Protein AF-H6L7J7-F1 (afdb_monomer_lite)

Sequence (137 aa):
MVYDFSVITTTDECDELEAQLQTELDAVNYRLQGRILRREKNSDKAVNLKVDEQSLLNEQQMLDNFLPTLQAGTPQHEEMSDRKTTVDYRLFKVRDQMERFGPVAQLMLDSNIDQLSRSQTSLQDMIAQVQAHRLTL

pLDDT: mean 92.49, std 7.95, range [48.12, 97.94]

Radius of gyration: 28.02 Å; chains: 1; bounding box: 61×18×77 Å

Secondary structure (DSSP, 8-state):
----GGG--SHHHHHHHHHHHHHHHHHHHHHHHHHHHHHHHHHHHHHHHHHHHHHHHHHHHHHHHHGGGSPTTSHHHHHHHHHHHHHHHHHHHHHHHHHHHSHHHHHHHHHHHHHHHHHHHHHHHHHHHHHHHHTT-

Foldseek 3Di:
DDDPCVVPDDLVSLVVVLVVLVVVLVVLVVVLVVLVVVLVVLVVVQVVLVVLLVVLVVLLVVLVVVLVVDDPPDPVNVVSVVVNVVSVVVNVVSVVVCVCRNDVVSVVSVVVSVVSVVVSVVSVVVSVVSVVVSVVD

Organism: Saprospira grandis (strain Lewin) (NCBI:txid984262)

Structure (mmCIF, N/CA/C/O backbone):
data_AF-H6L7J7-F1
#
_entry.id   AF-H6L7J7-F1
#
loop_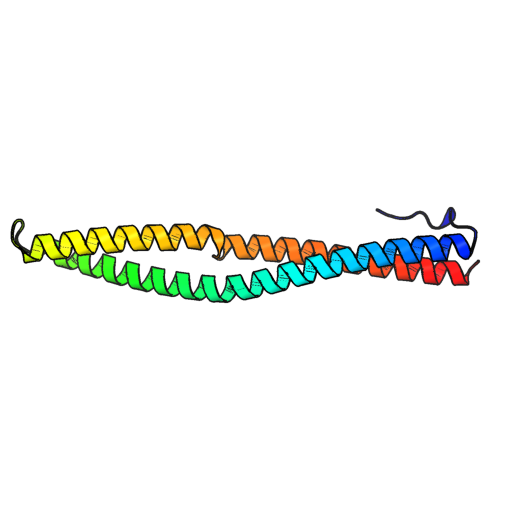
_atom_site.group_PDB
_atom_site.id
_atom_site.type_symbol
_atom_site.label_atom_id
_atom_site.label_alt_id
_atom_site.label_comp_id
_atom_site.label_asym_id
_atom_site.label_entity_id
_atom_site.label_seq_id
_atom_site.pdbx_PDB_ins_code
_atom_site.Cartn_x
_atom_site.Cartn_y
_atom_site.Cartn_z
_atom_site.occupancy
_atom_site.B_iso_or_equiv
_atom_site.auth_seq_id
_atom_site.auth_comp_id
_atom_site.auth_asym_id
_atom_site.auth_atom_id
_atom_site.pdbx_PDB_model_num
ATOM 1 N N . MET A 1 1 ? 13.420 -9.475 -18.976 1.00 48.12 1 MET A N 1
ATOM 2 C CA . MET A 1 1 ? 13.576 -9.609 -20.437 1.00 48.12 1 MET A CA 1
ATOM 3 C C . MET A 1 1 ? 14.963 -9.079 -20.741 1.00 48.12 1 MET A C 1
ATOM 5 O O . MET A 1 1 ? 15.245 -7.984 -20.294 1.00 48.12 1 MET A O 1
ATOM 9 N N . VAL A 1 2 ? 15.866 -9.875 -21.308 1.00 54.25 2 VAL A N 1
ATOM 10 C CA . VAL A 1 2 ? 17.210 -9.404 -21.687 1.00 54.25 2 VAL A CA 1
ATOM 11 C C . VAL A 1 2 ? 17.155 -9.227 -23.196 1.00 54.25 2 VAL A C 1
ATOM 13 O O . VAL A 1 2 ? 16.857 -10.197 -23.889 1.00 54.25 2 VAL A O 1
ATOM 16 N N . TYR A 1 3 ? 17.327 -7.999 -23.681 1.00 60.94 3 TYR A N 1
ATOM 17 C CA . TYR A 1 3 ? 17.400 -7.741 -25.115 1.00 60.94 3 TYR A CA 1
ATOM 18 C C . TYR A 1 3 ? 18.768 -8.193 -25.623 1.00 60.94 3 TYR A C 1
ATOM 20 O O . TYR A 1 3 ? 19.795 -7.879 -25.021 1.00 60.94 3 TYR A O 1
ATOM 28 N N . ASP A 1 4 ? 18.775 -8.969 -26.703 1.00 69.06 4 ASP A N 1
ATOM 29 C CA . ASP A 1 4 ? 20.005 -9.304 -27.409 1.00 69.06 4 ASP A CA 1
ATOM 30 C C . ASP A 1 4 ? 20.323 -8.171 -28.388 1.00 69.06 4 ASP A C 1
ATOM 32 O O . ASP A 1 4 ? 19.773 -8.095 -29.488 1.00 69.06 4 ASP A O 1
ATOM 36 N N . PHE A 1 5 ? 21.189 -7.256 -27.956 1.00 66.75 5 PHE A N 1
ATOM 37 C CA . PHE A 1 5 ? 21.589 -6.088 -28.742 1.00 66.75 5 PHE A CA 1
ATOM 38 C C . PHE A 1 5 ? 22.403 -6.456 -29.992 1.00 66.75 5 PHE A C 1
ATOM 40 O O . PHE A 1 5 ? 22.571 -5.613 -30.867 1.00 66.75 5 PHE A O 1
ATOM 47 N N . SER A 1 6 ? 22.860 -7.710 -30.132 1.00 65.38 6 SER A N 1
ATOM 48 C CA . SER A 1 6 ? 23.578 -8.170 -31.331 1.00 65.38 6 SER A CA 1
ATOM 49 C C . SER A 1 6 ? 22.702 -8.240 -32.589 1.00 65.38 6 SER A C 1
ATOM 51 O O . SER A 1 6 ? 23.228 -8.325 -33.698 1.00 65.38 6 SER A O 1
ATOM 53 N N . VAL A 1 7 ? 21.376 -8.176 -32.426 1.00 73.62 7 VAL A N 1
ATOM 54 C CA . VAL A 1 7 ? 20.392 -8.178 -33.521 1.00 73.62 7 VAL A CA 1
ATOM 55 C C . VAL A 1 7 ? 20.076 -6.756 -34.008 1.00 73.62 7 VAL A C 1
ATOM 57 O O . VAL A 1 7 ? 19.497 -6.594 -35.077 1.00 73.62 7 VAL A O 1
ATOM 60 N N . ILE A 1 8 ? 20.482 -5.724 -33.259 1.00 78.81 8 ILE A N 1
ATOM 61 C CA . ILE A 1 8 ? 20.273 -4.317 -33.615 1.00 78.81 8 ILE A CA 1
ATOM 62 C C . ILE A 1 8 ? 21.471 -3.840 -34.430 1.00 78.81 8 ILE A C 1
ATOM 64 O O . ILE A 1 8 ? 22.594 -3.773 -33.923 1.00 78.81 8 ILE A O 1
ATOM 68 N N . THR A 1 9 ? 21.230 -3.528 -35.700 1.00 79.06 9 THR A N 1
ATOM 69 C CA . THR A 1 9 ? 22.290 -3.280 -36.689 1.00 79.06 9 THR A CA 1
ATOM 70 C C . THR A 1 9 ? 22.305 -1.854 -37.220 1.00 79.06 9 THR A C 1
ATOM 72 O O . THR A 1 9 ? 23.274 -1.459 -37.867 1.00 79.06 9 THR A O 1
ATOM 75 N N . THR A 1 10 ? 21.262 -1.071 -36.944 1.00 87.06 10 THR A N 1
ATOM 76 C CA . THR A 1 10 ? 21.125 0.308 -37.421 1.00 87.06 10 THR A CA 1
ATOM 77 C C . THR A 1 10 ? 20.824 1.286 -36.289 1.00 87.06 10 THR A C 1
ATOM 79 O O . THR A 1 10 ? 20.307 0.918 -35.234 1.00 87.06 10 THR A O 1
ATOM 82 N N . THR A 1 11 ? 21.134 2.563 -36.518 1.00 89.56 11 THR A N 1
ATOM 83 C CA . THR A 1 11 ? 20.803 3.649 -35.585 1.00 89.56 11 THR A CA 1
ATOM 84 C C . THR A 1 11 ? 19.296 3.840 -35.429 1.00 89.56 11 THR A C 1
ATOM 86 O O . THR A 1 11 ? 18.840 4.115 -34.325 1.00 89.56 11 THR A O 1
ATOM 89 N N . ASP A 1 12 ? 18.526 3.637 -36.500 1.00 90.44 12 ASP A N 1
ATOM 90 C CA . ASP A 1 12 ? 17.069 3.805 -36.487 1.00 90.44 12 ASP A CA 1
ATOM 91 C C . ASP A 1 12 ? 16.394 2.734 -35.608 1.00 90.44 12 ASP A C 1
ATOM 93 O O . ASP A 1 12 ? 15.505 3.048 -34.819 1.00 90.44 12 ASP A O 1
ATOM 97 N N . GLU A 1 13 ? 16.870 1.483 -35.657 1.00 89.25 13 GLU A N 1
ATOM 98 C CA . GLU A 1 13 ? 16.403 0.408 -34.765 1.00 89.25 13 GLU A CA 1
ATOM 99 C C . GLU A 1 13 ? 16.712 0.709 -33.285 1.00 89.25 13 GLU A C 1
ATOM 101 O O . GLU A 1 13 ? 15.907 0.388 -32.405 1.00 89.25 13 GLU A O 1
ATOM 106 N N . CYS A 1 14 ? 17.854 1.350 -32.993 1.00 89.56 14 CYS A N 1
ATOM 107 C CA . CYS A 1 14 ? 18.167 1.826 -31.642 1.00 89.56 14 CYS A CA 1
ATOM 108 C C . CYS A 1 14 ? 17.177 2.903 -31.179 1.00 89.56 14 CYS A C 1
ATOM 110 O O . CYS A 1 14 ? 16.711 2.834 -30.043 1.00 89.56 14 CYS A O 1
ATOM 112 N N . ASP A 1 15 ? 16.843 3.873 -32.033 1.00 91.69 15 ASP A N 1
ATOM 113 C CA . ASP A 1 15 ? 15.932 4.969 -31.684 1.00 91.69 15 ASP A CA 1
ATOM 114 C C . ASP A 1 15 ? 14.493 4.466 -31.459 1.00 91.69 15 ASP A C 1
ATOM 116 O O . ASP A 1 15 ? 13.821 4.893 -30.514 1.00 91.69 15 ASP A O 1
ATOM 120 N N . GLU A 1 16 ? 14.028 3.507 -32.267 1.00 92.56 16 GLU A N 1
ATOM 121 C CA . GLU A 1 16 ? 12.729 2.853 -32.067 1.00 92.56 16 GLU A CA 1
ATOM 122 C C . GLU A 1 16 ? 12.669 2.090 -30.737 1.00 92.56 16 GLU A C 1
ATOM 124 O O . GLU A 1 16 ? 11.695 2.223 -29.986 1.00 92.56 16 GLU A O 1
ATOM 129 N N . LEU A 1 17 ? 13.711 1.315 -30.415 1.00 91.75 17 LEU A N 1
ATOM 130 C CA . LEU A 1 17 ? 13.776 0.577 -29.155 1.00 91.75 17 LEU A CA 1
ATOM 131 C C . LEU A 1 17 ? 13.894 1.521 -27.950 1.00 91.75 17 LEU A C 1
ATOM 133 O O . LEU A 1 17 ? 13.222 1.306 -26.941 1.00 91.75 17 LEU A O 1
ATOM 137 N N . GLU A 1 18 ? 14.699 2.581 -28.048 1.00 93.56 18 GLU A N 1
ATOM 138 C CA . GLU A 1 18 ? 14.823 3.611 -27.010 1.00 93.56 18 GLU A CA 1
ATOM 139 C C . GLU A 1 18 ? 13.459 4.261 -26.721 1.00 93.56 18 GLU A C 1
ATOM 141 O O . GLU A 1 18 ? 13.056 4.359 -25.559 1.00 93.56 18 GLU A O 1
ATOM 146 N N . ALA A 1 19 ? 12.691 4.616 -27.758 1.00 94.75 19 ALA A N 1
ATOM 147 C CA . ALA A 1 19 ? 11.353 5.190 -27.605 1.00 94.75 19 ALA A CA 1
ATOM 148 C C . ALA A 1 19 ? 10.352 4.220 -26.943 1.00 94.75 19 ALA A C 1
ATOM 150 O O . ALA A 1 19 ? 9.539 4.632 -26.102 1.00 94.75 19 ALA A O 1
ATOM 151 N N . GLN A 1 20 ? 10.413 2.928 -27.284 1.00 94.69 20 GLN A N 1
ATOM 152 C CA . GLN A 1 20 ? 9.588 1.895 -26.648 1.00 94.69 20 GLN A CA 1
ATOM 153 C C . GLN A 1 20 ? 9.938 1.737 -25.163 1.00 94.69 20 GLN A C 1
ATOM 155 O O . GLN A 1 20 ? 9.049 1.805 -24.311 1.00 94.69 20 GLN A O 1
ATOM 160 N N . LEU A 1 21 ? 11.227 1.605 -24.840 1.00 95.12 21 LEU A N 1
ATOM 161 C CA . LEU A 1 21 ? 11.703 1.486 -23.461 1.00 95.12 21 LEU A CA 1
ATOM 162 C C . LEU A 1 21 ? 11.358 2.726 -22.628 1.00 95.12 21 LEU A C 1
ATOM 164 O O . LEU A 1 21 ? 10.961 2.593 -21.470 1.00 95.12 21 LEU A O 1
ATOM 168 N N . GLN A 1 22 ? 11.445 3.924 -23.212 1.00 97.31 22 GLN A N 1
ATOM 169 C CA . GLN A 1 22 ? 11.051 5.163 -22.544 1.00 97.31 22 GLN A CA 1
ATOM 170 C C . GLN A 1 22 ? 9.544 5.190 -22.241 1.00 97.31 22 GLN A C 1
ATOM 172 O O . GLN A 1 22 ? 9.141 5.570 -21.142 1.00 97.31 22 GLN A O 1
ATOM 177 N N . THR A 1 23 ? 8.709 4.715 -23.169 1.00 97.62 23 THR A N 1
ATOM 178 C CA . THR A 1 23 ? 7.256 4.596 -22.955 1.00 97.62 23 THR A CA 1
ATOM 179 C C . THR A 1 23 ? 6.934 3.624 -21.815 1.00 97.62 23 THR A C 1
ATOM 181 O O . THR A 1 23 ? 6.082 3.902 -20.964 1.00 97.62 23 THR A O 1
ATOM 184 N N . GLU A 1 24 ? 7.626 2.483 -21.757 1.00 96.38 24 GLU A N 1
ATOM 185 C CA . GLU A 1 24 ? 7.488 1.532 -20.651 1.00 96.38 24 GLU A CA 1
ATOM 186 C C . GLU A 1 24 ? 7.958 2.127 -19.319 1.00 96.38 24 GLU A C 1
ATOM 188 O O . GLU A 1 24 ? 7.282 1.965 -18.296 1.00 96.38 24 GLU A O 1
ATOM 193 N N . LEU A 1 25 ? 9.078 2.856 -19.329 1.00 97.31 25 LEU A N 1
ATOM 194 C CA . LEU A 1 25 ? 9.620 3.536 -18.156 1.00 97.31 25 LEU A CA 1
ATOM 195 C C . LEU A 1 25 ? 8.622 4.558 -17.605 1.00 97.31 25 LEU A C 1
ATOM 197 O O . LEU A 1 25 ? 8.365 4.574 -16.400 1.00 97.31 25 LEU A O 1
ATOM 201 N N . ASP A 1 26 ? 7.992 5.352 -18.467 1.00 97.62 26 ASP A N 1
ATOM 202 C CA . ASP A 1 26 ? 6.971 6.322 -18.068 1.00 97.62 26 ASP A CA 1
ATOM 203 C C . ASP A 1 26 ? 5.739 5.638 -17.458 1.00 97.62 26 ASP A C 1
ATOM 205 O O . ASP A 1 26 ? 5.217 6.076 -16.425 1.00 97.62 26 ASP A O 1
ATOM 209 N N . ALA A 1 27 ? 5.307 4.507 -18.024 1.00 97.50 27 ALA A N 1
ATOM 210 C CA . ALA A 1 27 ? 4.215 3.714 -17.467 1.00 97.50 27 ALA A CA 1
ATOM 211 C C . ALA A 1 27 ? 4.562 3.130 -16.083 1.00 97.50 27 ALA A C 1
ATOM 213 O O . ALA A 1 27 ? 3.714 3.125 -15.179 1.00 97.50 27 ALA A O 1
ATOM 214 N N . VAL A 1 28 ? 5.796 2.653 -15.888 1.00 97.75 28 VAL A N 1
ATOM 215 C CA . VAL A 1 28 ? 6.292 2.184 -14.583 1.00 97.75 28 VAL A CA 1
ATOM 216 C C . VAL A 1 28 ? 6.367 3.340 -13.587 1.00 97.75 28 VAL A C 1
ATOM 218 O O . VAL A 1 28 ? 5.864 3.194 -12.471 1.00 97.75 28 VAL A O 1
ATOM 221 N N . ASN A 1 29 ? 6.893 4.499 -13.989 1.00 97.50 29 ASN A N 1
ATOM 222 C CA . ASN A 1 29 ? 6.981 5.703 -13.160 1.00 97.50 29 ASN A CA 1
ATOM 223 C C . ASN A 1 29 ? 5.600 6.155 -12.672 1.00 97.50 29 ASN A C 1
ATOM 225 O O . ASN A 1 29 ? 5.410 6.398 -11.478 1.00 97.50 29 ASN A O 1
ATOM 229 N N . TYR A 1 30 ? 4.611 6.198 -13.569 1.00 97.50 30 TYR A N 1
ATOM 230 C CA . TYR A 1 30 ? 3.234 6.547 -13.219 1.00 97.50 30 TYR A CA 1
ATOM 231 C C . TYR A 1 30 ? 2.645 5.580 -12.182 1.00 97.50 30 TYR A C 1
ATOM 233 O O . TYR A 1 30 ? 2.062 5.993 -11.173 1.00 97.50 30 TYR A O 1
ATOM 241 N N . ARG A 1 31 ? 2.832 4.269 -12.387 1.00 97.50 31 ARG A N 1
ATOM 242 C CA . ARG A 1 31 ? 2.375 3.243 -11.435 1.00 97.50 31 ARG A CA 1
ATOM 243 C C . ARG A 1 31 ? 3.079 3.381 -10.087 1.00 97.50 31 ARG A C 1
ATOM 245 O O . ARG A 1 31 ? 2.409 3.295 -9.058 1.00 97.50 31 ARG A O 1
ATOM 252 N N . LEU A 1 32 ? 4.392 3.603 -10.087 1.00 97.56 32 LEU A N 1
ATOM 253 C CA . LEU A 1 32 ? 5.209 3.757 -8.885 1.00 97.56 32 LEU A CA 1
ATOM 254 C C . LEU A 1 32 ? 4.739 4.953 -8.048 1.00 97.56 32 LEU A C 1
ATOM 256 O O . LEU A 1 32 ? 4.431 4.782 -6.868 1.00 97.56 32 LEU A O 1
ATOM 260 N N . GLN A 1 33 ? 4.569 6.125 -8.667 1.00 96.75 33 GLN A N 1
ATOM 261 C CA . GLN A 1 33 ? 4.037 7.318 -7.997 1.00 96.75 33 GLN A CA 1
ATOM 262 C C . GLN A 1 33 ? 2.653 7.061 -7.388 1.00 96.75 33 GLN A C 1
ATOM 264 O O . GLN A 1 33 ? 2.404 7.399 -6.230 1.00 96.75 33 GLN A O 1
ATOM 269 N N . GLY A 1 34 ? 1.762 6.389 -8.126 1.00 95.75 34 GLY A N 1
ATOM 270 C CA . GLY A 1 34 ? 0.444 6.012 -7.615 1.00 95.75 34 GLY A CA 1
ATOM 271 C C . GLY A 1 34 ? 0.504 5.092 -6.388 1.00 95.75 34 GLY A C 1
ATOM 272 O O . GLY A 1 34 ? -0.308 5.230 -5.468 1.00 95.75 34 GLY A O 1
ATOM 273 N N . ARG A 1 35 ? 1.469 4.162 -6.336 1.00 95.50 35 ARG A N 1
ATOM 274 C CA . ARG A 1 35 ? 1.675 3.283 -5.171 1.00 95.50 35 ARG A CA 1
ATOM 275 C C . ARG A 1 35 ? 2.251 4.034 -3.977 1.00 95.50 35 ARG A C 1
ATOM 277 O O . ARG A 1 35 ? 1.744 3.830 -2.877 1.00 95.50 35 ARG A O 1
ATOM 284 N N . ILE A 1 36 ? 3.223 4.920 -4.192 1.00 95.25 36 ILE A N 1
ATOM 285 C CA . ILE A 1 36 ? 3.818 5.759 -3.140 1.00 95.25 36 ILE A CA 1
ATOM 286 C C . ILE A 1 36 ? 2.745 6.640 -2.491 1.00 95.25 36 ILE A C 1
ATOM 288 O O . ILE A 1 36 ? 2.542 6.564 -1.282 1.00 95.25 36 ILE A O 1
ATOM 292 N N . LEU A 1 37 ? 1.955 7.363 -3.290 1.00 93.81 37 LEU A N 1
ATOM 293 C CA . LEU A 1 37 ? 0.865 8.201 -2.773 1.00 93.81 37 LEU A CA 1
ATOM 294 C C . LEU A 1 37 ? -0.175 7.391 -1.988 1.00 93.81 37 LEU A C 1
ATOM 296 O O . LEU A 1 37 ? -0.723 7.850 -0.985 1.00 93.81 37 LEU A O 1
ATOM 300 N N . ARG A 1 38 ? -0.480 6.168 -2.441 1.00 92.12 38 ARG A N 1
ATOM 301 C CA . ARG A 1 38 ? -1.403 5.279 -1.727 1.00 92.12 38 ARG A CA 1
ATOM 302 C C . ARG A 1 38 ? -0.812 4.788 -0.406 1.00 92.12 38 ARG A C 1
ATOM 304 O O . ARG A 1 38 ? -1.550 4.697 0.571 1.00 92.12 38 ARG A O 1
ATOM 311 N N . ARG A 1 39 ? 0.485 4.477 -0.375 1.00 93.75 39 ARG A N 1
ATOM 312 C CA . ARG A 1 39 ? 1.211 4.082 0.836 1.00 93.75 39 ARG A CA 1
ATOM 313 C C . ARG A 1 39 ? 1.174 5.197 1.878 1.00 93.75 39 ARG A C 1
ATOM 315 O O . ARG A 1 39 ? 0.785 4.934 3.009 1.00 93.75 39 ARG A O 1
ATOM 322 N N . GLU A 1 40 ? 1.494 6.426 1.483 1.00 90.94 40 GLU A N 1
ATOM 323 C CA . GLU A 1 40 ? 1.468 7.599 2.367 1.00 90.94 40 GLU A CA 1
ATOM 324 C C . GLU A 1 40 ? 0.075 7.814 2.970 1.00 90.94 40 GLU A C 1
ATOM 326 O O . GLU A 1 40 ? -0.077 7.843 4.189 1.00 90.94 40 GLU A O 1
ATOM 331 N N . LYS A 1 41 ? -0.973 7.826 2.136 1.00 89.06 41 LYS A N 1
ATOM 332 C CA . LYS A 1 41 ? -2.361 7.971 2.611 1.00 89.06 41 LYS A CA 1
ATOM 333 C C . LYS A 1 41 ? -2.800 6.843 3.546 1.00 89.06 41 LYS A C 1
ATOM 335 O O . LYS A 1 41 ? -3.564 7.072 4.484 1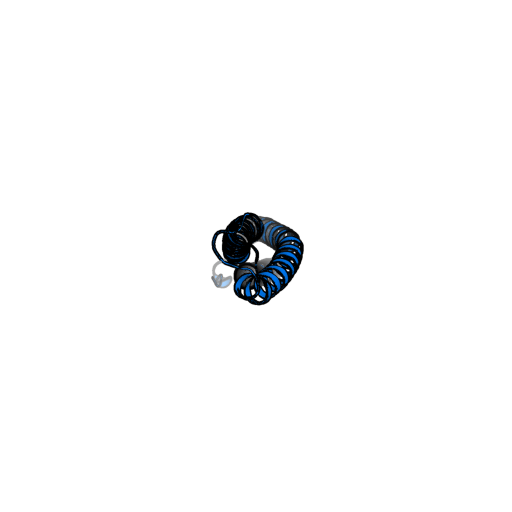.00 89.06 41 LYS A O 1
ATOM 340 N N . ASN A 1 42 ? -2.359 5.615 3.280 1.00 92.12 42 ASN A N 1
ATOM 341 C CA . ASN A 1 42 ? -2.678 4.470 4.126 1.00 92.12 42 ASN A CA 1
ATOM 342 C C . ASN A 1 42 ? -1.912 4.503 5.457 1.00 92.12 42 ASN A C 1
ATOM 344 O O . ASN A 1 42 ? -2.441 4.002 6.447 1.00 92.12 42 ASN A O 1
ATOM 348 N N . SER A 1 43 ? -0.715 5.099 5.490 1.00 90.62 43 SER A N 1
ATOM 349 C CA . SER A 1 43 ? 0.109 5.251 6.696 1.00 90.62 43 SER A CA 1
ATOM 350 C C . SER A 1 43 ? -0.626 6.000 7.796 1.00 90.62 43 SER A C 1
ATOM 352 O O . SER A 1 43 ? -0.849 5.448 8.875 1.00 90.62 43 SER A O 1
ATOM 354 N N . ASP A 1 44 ? -1.099 7.207 7.497 1.00 88.69 44 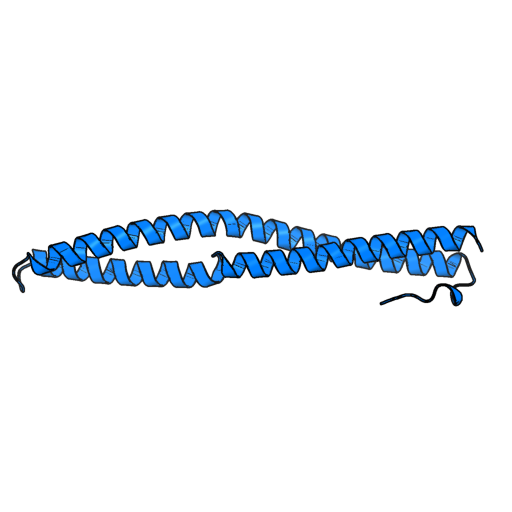ASP A N 1
ATOM 355 C CA . ASP A 1 44 ? -1.786 8.047 8.482 1.00 88.69 44 ASP A CA 1
ATOM 356 C C . ASP A 1 44 ? -3.070 7.384 8.984 1.00 88.69 44 ASP A C 1
ATOM 358 O O . ASP A 1 44 ? -3.371 7.370 10.180 1.00 88.69 44 ASP A O 1
ATOM 362 N N . LYS A 1 45 ? -3.814 6.750 8.070 1.00 92.06 45 LYS A N 1
ATOM 363 C CA . LYS A 1 45 ? -5.033 6.027 8.428 1.00 92.06 45 LYS A CA 1
ATOM 364 C C . LYS A 1 45 ? -4.747 4.825 9.331 1.00 92.06 45 LYS A C 1
ATOM 366 O O . LYS A 1 45 ? -5.510 4.591 10.263 1.00 92.06 45 LYS A O 1
ATOM 371 N N . ALA A 1 46 ? -3.671 4.081 9.086 1.00 92.31 46 ALA A N 1
ATOM 372 C CA . ALA A 1 46 ? -3.282 2.948 9.924 1.00 92.31 46 ALA A CA 1
ATOM 373 C C . ALA A 1 46 ? -2.923 3.377 11.347 1.00 92.31 46 ALA A C 1
ATOM 375 O O . ALA A 1 46 ? -3.312 2.711 12.305 1.00 92.31 46 ALA A O 1
ATOM 376 N N . VAL A 1 47 ? -2.203 4.495 11.488 1.00 92.12 47 VAL A N 1
ATOM 377 C CA . VAL A 1 47 ? -1.853 5.056 12.798 1.00 92.12 47 VAL A CA 1
ATOM 378 C C . VAL A 1 47 ? -3.119 5.424 13.566 1.00 92.12 47 VAL A C 1
ATOM 380 O O . VAL A 1 47 ? -3.283 4.983 14.703 1.00 92.12 47 VAL A O 1
ATOM 383 N N . ASN A 1 48 ? -4.047 6.141 12.929 1.00 93.06 48 ASN A N 1
ATOM 384 C CA . ASN A 1 48 ? -5.312 6.529 13.556 1.00 93.06 48 ASN A CA 1
ATOM 385 C C . ASN A 1 48 ? -6.151 5.310 13.965 1.00 93.06 48 ASN A C 1
ATOM 387 O O . ASN A 1 48 ? -6.612 5.240 15.099 1.00 93.06 48 ASN A O 1
ATOM 391 N N . LEU A 1 49 ? -6.274 4.304 13.091 1.00 95.06 49 LEU A N 1
ATOM 392 C CA . LEU A 1 49 ? -6.999 3.069 13.407 1.00 95.06 49 LEU A CA 1
ATOM 393 C C . LEU A 1 49 ? -6.384 2.311 14.587 1.00 95.06 49 LEU A C 1
ATOM 395 O O . LEU A 1 49 ? -7.115 1.748 15.395 1.00 95.06 49 LEU A O 1
ATOM 399 N N . LYS A 1 50 ? -5.054 2.313 14.718 1.00 93.94 50 LYS A N 1
ATOM 400 C CA . LYS A 1 50 ? -4.368 1.672 15.846 1.00 93.94 50 LYS A CA 1
ATOM 401 C C . LYS A 1 50 ? -4.610 2.412 17.164 1.00 93.94 50 LYS A C 1
ATOM 403 O O . LYS A 1 50 ? -4.758 1.775 18.205 1.00 93.94 50 LYS A O 1
ATOM 408 N N . VAL A 1 51 ? -4.661 3.745 17.125 1.00 96.00 51 VAL A N 1
ATOM 409 C CA . VAL A 1 51 ? -5.029 4.567 18.289 1.00 96.00 51 VAL A CA 1
ATOM 410 C C . VAL A 1 51 ? -6.482 4.305 18.689 1.00 96.00 51 VAL A C 1
ATOM 412 O O . VAL A 1 51 ? -6.751 4.061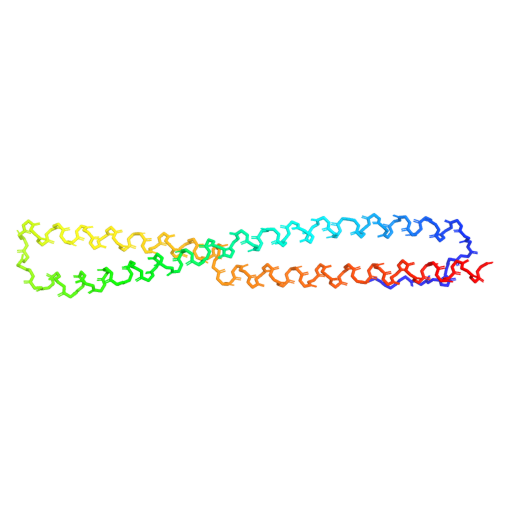 19.866 1.00 96.00 51 VAL A O 1
ATOM 415 N N . ASP A 1 52 ? -7.398 4.276 17.719 1.00 95.94 52 ASP A N 1
ATOM 416 C CA . ASP A 1 52 ? -8.812 3.969 17.948 1.00 95.94 52 ASP A CA 1
ATOM 417 C C . ASP A 1 52 ? -8.997 2.562 18.530 1.00 95.94 52 ASP A C 1
ATOM 419 O O . ASP A 1 52 ? -9.735 2.390 19.501 1.00 95.94 52 ASP A O 1
ATOM 423 N N . GLU A 1 53 ? -8.300 1.559 17.984 1.00 96.12 53 GLU A N 1
ATOM 424 C CA . GLU A 1 53 ? -8.327 0.190 18.504 1.00 96.12 53 GLU A CA 1
ATOM 425 C C . GLU A 1 53 ? -7.880 0.156 19.966 1.00 96.12 53 GLU A C 1
ATOM 427 O O . GLU A 1 53 ? -8.578 -0.409 20.805 1.00 96.12 53 GLU A O 1
ATOM 432 N N . GLN A 1 54 ? -6.760 0.805 20.298 1.00 96.88 54 GLN A N 1
ATOM 433 C CA . GLN A 1 54 ? -6.260 0.829 21.671 1.00 96.88 54 GLN A CA 1
ATOM 434 C C . GLN A 1 54 ? -7.229 1.536 22.629 1.00 96.88 54 GLN A C 1
ATOM 436 O O . GLN A 1 54 ? -7.437 1.066 23.748 1.00 96.88 54 GLN A O 1
ATOM 441 N N . SER A 1 55 ? -7.847 2.640 22.203 1.00 97.44 55 SER A N 1
ATOM 442 C CA . SER A 1 55 ? -8.851 3.340 23.009 1.00 97.44 55 SER A CA 1
ATOM 443 C C . SER A 1 55 ? -10.080 2.465 23.267 1.00 97.44 55 SER A C 1
ATOM 445 O O . SER A 1 55 ? -10.573 2.422 24.393 1.00 97.44 55 SER A O 1
ATOM 447 N N . LEU A 1 56 ? -10.560 1.750 22.246 1.00 97.94 56 LEU A N 1
ATOM 448 C CA . LEU A 1 56 ? -11.704 0.845 22.364 1.00 97.94 56 LEU A CA 1
ATOM 449 C C . LEU A 1 56 ? -11.384 -0.373 23.232 1.00 97.94 56 LEU A C 1
ATOM 451 O O . LEU A 1 56 ? -12.230 -0.777 24.021 1.00 97.94 56 LEU A O 1
ATOM 455 N N . LEU A 1 57 ? -10.171 -0.925 23.144 1.00 97.94 57 LEU A N 1
ATOM 456 C CA . LEU A 1 57 ? -9.718 -2.008 24.022 1.00 97.94 57 LEU A CA 1
ATOM 457 C C . LEU A 1 57 ? -9.679 -1.571 25.490 1.00 97.94 57 LEU A C 1
ATOM 459 O O . LEU A 1 57 ? -10.120 -2.315 26.362 1.00 97.94 57 LEU A O 1
ATOM 463 N N . ASN A 1 58 ? -9.205 -0.355 25.769 1.00 97.88 58 ASN A N 1
ATOM 464 C CA . ASN A 1 58 ? -9.199 0.184 27.129 1.00 97.88 58 ASN A CA 1
ATOM 465 C C . ASN A 1 58 ? -10.629 0.373 27.664 1.00 97.88 58 ASN A C 1
ATOM 467 O O . ASN A 1 58 ? -10.913 0.042 28.815 1.00 97.88 58 ASN A O 1
ATOM 471 N N . GLU A 1 59 ? -11.540 0.885 26.830 1.00 97.19 59 GLU A N 1
ATOM 472 C CA . GLU A 1 59 ? -12.954 1.039 27.187 1.00 97.19 59 GLU A CA 1
ATOM 473 C C . GLU A 1 59 ? -13.631 -0.321 27.410 1.00 97.19 59 GLU A C 1
ATOM 475 O O . GLU A 1 59 ? -14.332 -0.501 28.405 1.00 97.19 59 GLU A O 1
ATOM 480 N N . GLN A 1 60 ? -13.370 -1.297 26.537 1.00 97.31 60 GLN A N 1
ATOM 481 C CA . GLN A 1 60 ? -13.855 -2.670 26.672 1.00 97.31 60 GLN A CA 1
ATOM 482 C C . GLN A 1 60 ? -13.381 -3.286 27.991 1.00 97.31 60 GLN A C 1
ATOM 484 O O . GLN A 1 60 ? -14.198 -3.805 28.744 1.00 97.31 60 GLN A O 1
ATOM 489 N N . GLN A 1 61 ? -12.094 -3.149 28.317 1.00 97.19 61 GLN A N 1
ATOM 490 C CA . GLN A 1 61 ? -11.526 -3.651 29.566 1.00 97.19 61 GLN A CA 1
ATOM 491 C C . GLN A 1 61 ? -12.152 -2.977 30.796 1.00 97.19 61 GLN A C 1
ATOM 493 O O . GLN A 1 61 ? -12.416 -3.637 31.800 1.00 97.19 61 GLN A O 1
ATOM 498 N N . MET A 1 62 ? -12.415 -1.668 30.737 1.00 96.94 62 MET A N 1
ATOM 499 C CA . MET A 1 62 ? -13.115 -0.961 31.813 1.00 96.94 62 MET A CA 1
ATOM 500 C C . MET A 1 62 ? -14.532 -1.514 32.006 1.00 96.94 62 MET A C 1
ATOM 502 O O . MET A 1 62 ? -14.936 -1.773 33.139 1.00 96.94 62 MET A O 1
ATOM 506 N N . LEU A 1 63 ? -15.272 -1.722 30.914 1.00 96.31 63 LEU A N 1
ATOM 507 C CA . LEU A 1 63 ? -16.628 -2.271 30.950 1.00 96.31 63 LEU A CA 1
ATOM 508 C C . LEU A 1 63 ? -16.641 -3.720 31.445 1.00 96.31 63 LEU A C 1
ATOM 510 O O . LEU A 1 63 ? -17.498 -4.060 32.254 1.00 96.31 63 LEU A O 1
ATOM 514 N N . ASP A 1 64 ? -15.667 -4.537 31.044 1.00 95.44 64 ASP A N 1
ATOM 515 C CA . ASP A 1 64 ? -15.511 -5.924 31.503 1.00 95.44 64 ASP A CA 1
ATOM 516 C C . ASP A 1 64 ? -15.249 -6.018 33.006 1.00 95.44 64 ASP A C 1
ATOM 518 O O . ASP A 1 64 ? -15.723 -6.944 33.661 1.00 95.44 64 ASP A O 1
ATOM 522 N N . ASN A 1 65 ? -14.544 -5.037 33.570 1.00 95.38 65 ASN A N 1
ATOM 523 C CA . ASN A 1 65 ? -14.311 -4.959 35.009 1.00 95.38 65 ASN A CA 1
ATOM 524 C C . ASN A 1 65 ? -15.511 -4.382 35.769 1.00 95.38 65 ASN A C 1
ATOM 526 O O . ASN A 1 65 ? -15.755 -4.769 36.909 1.00 95.38 65 ASN A O 1
ATOM 530 N N . PHE A 1 66 ? -16.241 -3.438 35.169 1.00 94.06 66 PHE A N 1
ATOM 531 C CA . PHE A 1 66 ? -17.305 -2.699 35.849 1.00 94.06 66 PHE A CA 1
ATOM 532 C C . PHE A 1 66 ? -18.656 -3.417 35.815 1.00 94.06 66 PHE A C 1
ATOM 534 O O . PHE A 1 66 ? -19.335 -3.468 36.839 1.00 94.06 66 PHE A O 1
ATOM 541 N N . LEU A 1 67 ? -19.039 -4.015 34.683 1.00 94.44 67 LEU A N 1
ATOM 542 C CA . LEU A 1 67 ? -20.320 -4.715 34.526 1.00 94.44 67 LEU A CA 1
ATOM 543 C C . LEU A 1 67 ? -20.584 -5.768 35.617 1.00 94.44 67 LEU A C 1
ATOM 545 O O . LEU A 1 67 ? -21.672 -5.739 36.191 1.00 94.44 67 LEU A O 1
ATOM 549 N N . PRO A 1 68 ? -19.617 -6.631 35.988 1.00 95.25 68 PRO A N 1
ATOM 550 C CA . PRO A 1 68 ? -19.814 -7.617 37.052 1.00 95.25 68 PRO A CA 1
ATOM 551 C C . PRO A 1 68 ? -20.049 -7.013 38.445 1.00 95.25 68 PRO A C 1
ATOM 553 O O . PRO A 1 68 ? -20.519 -7.713 39.338 1.00 95.25 68 PRO A O 1
ATOM 556 N N . THR A 1 69 ? -19.702 -5.737 38.655 1.00 95.25 69 THR A N 1
ATOM 557 C CA . THR A 1 69 ? -19.924 -5.033 39.932 1.00 95.25 69 THR A CA 1
ATOM 558 C C . THR A 1 69 ? -21.340 -4.473 40.059 1.00 95.25 69 THR A C 1
ATOM 560 O O . THR A 1 69 ? -21.766 -4.119 41.159 1.00 95.25 69 THR A O 1
ATOM 563 N N . LEU A 1 70 ? -22.077 -4.398 38.948 1.00 94.00 70 LEU A N 1
ATOM 564 C CA . LEU A 1 70 ? -23.441 -3.895 38.907 1.00 94.00 70 LEU A CA 1
ATOM 565 C C . LEU A 1 70 ? -24.443 -5.023 39.142 1.00 94.00 70 LEU A C 1
ATOM 567 O O . LEU A 1 70 ? -24.290 -6.144 38.658 1.00 94.00 70 LEU A O 1
ATOM 571 N N . GLN A 1 71 ? -25.525 -4.709 39.850 1.00 94.19 71 GLN A N 1
ATOM 572 C CA . GLN A 1 71 ? -26.625 -5.648 40.020 1.00 94.19 71 GLN A CA 1
ATOM 573 C C . GLN A 1 71 ? -27.360 -5.842 38.685 1.00 94.19 71 GLN A C 1
ATOM 575 O O . GLN A 1 71 ? -27.848 -4.880 38.086 1.00 94.19 71 GLN A O 1
ATOM 580 N N . ALA A 1 72 ? -27.466 -7.093 38.238 1.00 92.19 72 ALA A N 1
ATOM 581 C CA . ALA A 1 72 ? -28.189 -7.448 37.021 1.00 92.19 72 ALA A CA 1
ATOM 582 C C . ALA A 1 72 ? -29.669 -7.022 37.083 1.00 92.19 72 ALA A C 1
ATOM 584 O O . ALA A 1 72 ? -30.297 -7.072 38.143 1.00 92.19 72 ALA A O 1
ATOM 585 N N . GLY A 1 73 ? -30.218 -6.611 35.936 1.00 90.94 73 GLY A N 1
ATOM 586 C CA . GLY A 1 73 ? -31.601 -6.131 35.807 1.00 90.94 73 GLY A CA 1
ATOM 587 C C . GLY A 1 73 ? -31.833 -4.700 36.304 1.00 90.94 73 GLY A C 1
ATOM 588 O O . GLY A 1 73 ? -32.973 -4.246 36.352 1.00 90.94 73 GLY A O 1
ATOM 589 N N . THR A 1 74 ? -30.773 -3.983 36.694 1.00 95.50 74 THR A N 1
ATOM 590 C CA . THR A 1 74 ? -30.852 -2.541 36.959 1.00 95.50 74 THR A CA 1
ATOM 591 C C . THR A 1 74 ? -30.661 -1.742 35.665 1.00 95.50 74 THR A C 1
ATOM 593 O O . THR A 1 74 ? -29.899 -2.179 34.798 1.00 95.50 74 THR A O 1
ATOM 596 N N . PRO A 1 75 ? -31.265 -0.543 35.541 1.00 95.50 75 PRO A N 1
ATOM 597 C CA . PRO A 1 75 ? -31.075 0.313 34.369 1.00 95.50 75 PRO A CA 1
ATOM 598 C C . PRO A 1 75 ? -29.600 0.617 34.076 1.00 95.50 75 PRO A C 1
ATOM 600 O O . PRO A 1 75 ? -29.188 0.627 32.922 1.00 95.50 75 PRO A O 1
ATOM 603 N N . GLN A 1 76 ? -28.779 0.806 35.117 1.00 93.94 76 GLN A N 1
ATOM 604 C CA . GLN A 1 76 ? -27.342 1.044 34.950 1.00 93.94 76 GLN A CA 1
ATOM 605 C C . GLN A 1 76 ? -26.611 -0.173 34.370 1.00 93.94 76 GLN A C 1
ATOM 607 O O . GLN A 1 76 ? -25.692 -0.011 33.570 1.00 93.94 76 GLN A O 1
ATOM 612 N N . HIS A 1 77 ? -26.994 -1.391 34.764 1.00 95.88 77 HIS A N 1
ATOM 613 C CA . HIS A 1 77 ? -26.406 -2.604 34.199 1.00 95.88 77 HIS A CA 1
ATOM 614 C C . HIS A 1 77 ? -26.761 -2.747 32.713 1.00 95.88 77 HIS A C 1
ATOM 616 O O . HIS A 1 77 ? -25.890 -3.065 31.906 1.00 95.88 77 HIS A O 1
ATOM 622 N N . GLU A 1 78 ? -28.021 -2.505 32.343 1.00 94.44 78 GLU A N 1
ATOM 623 C CA . GLU A 1 78 ? -28.470 -2.544 30.944 1.00 94.44 78 GLU A CA 1
ATOM 624 C C . GLU A 1 78 ? -27.741 -1.496 30.093 1.00 94.44 78 GLU A C 1
ATOM 626 O O . GLU A 1 78 ? -27.154 -1.847 29.072 1.00 94.44 78 GLU A O 1
ATOM 631 N N . GLU A 1 79 ? -27.641 -0.251 30.572 1.00 95.44 79 GLU A N 1
ATOM 632 C CA . GLU A 1 79 ? -26.912 0.824 29.884 1.00 95.44 79 GLU A CA 1
ATOM 633 C C . GLU A 1 79 ? -25.439 0.457 29.629 1.00 95.44 79 GLU A C 1
ATOM 635 O O . GLU A 1 79 ? -24.917 0.630 28.524 1.00 95.44 79 GLU A O 1
ATOM 640 N N . MET A 1 80 ? -24.748 -0.086 30.637 1.00 95.69 80 MET A N 1
ATOM 641 C CA . MET A 1 80 ? -23.354 -0.507 30.476 1.00 95.69 80 MET A CA 1
ATOM 642 C C . MET A 1 80 ? -23.216 -1.725 29.551 1.00 95.69 80 MET A C 1
ATOM 644 O O . MET A 1 80 ? -22.207 -1.849 28.852 1.00 95.69 80 MET A O 1
ATOM 648 N N . SER A 1 81 ? -24.216 -2.609 29.507 1.00 95.06 81 SER A N 1
ATOM 649 C CA . SER A 1 81 ? -24.237 -3.775 28.618 1.00 95.06 81 SER A CA 1
ATOM 650 C C . SER A 1 81 ? -24.419 -3.360 27.154 1.00 95.06 81 SER A C 1
ATOM 652 O O . SER A 1 81 ? -23.683 -3.825 26.276 1.00 95.06 81 SER A O 1
ATOM 654 N N . ASP A 1 82 ? -25.310 -2.405 26.893 1.00 96.25 82 ASP A N 1
ATOM 655 C CA . ASP A 1 82 ? -25.502 -1.809 25.569 1.00 96.25 82 ASP A CA 1
ATOM 656 C C . ASP A 1 82 ? -24.249 -1.059 25.109 1.00 96.25 82 ASP A C 1
ATOM 658 O O . ASP A 1 82 ? -23.809 -1.176 23.955 1.00 96.25 82 ASP A O 1
ATOM 662 N N . ARG A 1 83 ? -23.610 -0.329 26.031 1.00 96.44 83 ARG A N 1
ATOM 663 C CA . ARG A 1 83 ? -22.332 0.333 25.764 1.00 96.44 83 ARG A CA 1
ATOM 664 C C . ARG A 1 83 ? -21.247 -0.677 25.405 1.00 96.44 83 ARG A C 1
ATOM 666 O O . ARG A 1 83 ? -20.540 -0.460 24.422 1.00 96.44 83 ARG A O 1
ATOM 673 N N . LYS A 1 84 ? -21.144 -1.795 26.131 1.00 96.19 84 LYS A N 1
ATOM 674 C CA . LYS A 1 84 ? -20.202 -2.878 25.807 1.00 96.19 84 LYS A CA 1
ATOM 675 C C . LYS A 1 84 ? -20.456 -3.434 24.408 1.00 96.19 84 LYS A C 1
ATOM 677 O O . LYS A 1 84 ? -19.527 -3.502 23.609 1.00 96.19 84 LYS A O 1
ATOM 682 N N . THR A 1 85 ? -21.710 -3.724 24.072 1.00 96.94 85 THR A N 1
ATOM 683 C CA . THR A 1 85 ? -22.091 -4.203 22.733 1.00 96.94 85 THR A CA 1
ATOM 684 C C . THR A 1 85 ? -21.700 -3.201 21.639 1.00 96.94 85 THR A C 1
ATOM 686 O O . THR A 1 85 ? -21.181 -3.573 20.585 1.00 96.94 85 THR A O 1
ATOM 689 N N . THR A 1 86 ? -21.884 -1.905 21.902 1.00 97.62 86 THR A N 1
ATOM 690 C CA . THR A 1 86 ? -21.482 -0.829 20.985 1.00 97.62 86 THR A CA 1
ATOM 691 C C . THR A 1 86 ? -19.965 -0.770 20.801 1.00 97.62 86 THR A C 1
ATOM 693 O O . THR A 1 86 ? -19.485 -0.627 19.673 1.00 97.62 86 THR A O 1
ATOM 696 N N . VAL A 1 87 ? -19.196 -0.891 21.886 1.00 97.81 87 VAL A N 1
ATOM 697 C CA . VAL A 1 87 ? -17.727 -0.932 21.846 1.00 97.81 87 VAL A CA 1
ATOM 698 C C . VAL A 1 87 ? -17.242 -2.148 21.060 1.00 97.81 87 VAL A C 1
ATOM 700 O O . VAL A 1 87 ? -16.411 -1.986 20.168 1.00 97.81 87 VAL A O 1
ATOM 703 N N . ASP A 1 88 ? -17.814 -3.329 21.299 1.00 97.12 88 ASP A N 1
ATOM 704 C CA . ASP A 1 88 ? -17.469 -4.565 20.589 1.00 97.12 88 ASP A CA 1
ATOM 705 C C . ASP A 1 88 ? -17.716 -4.430 19.075 1.00 97.12 88 ASP A C 1
ATOM 707 O O . ASP A 1 88 ? -16.865 -4.790 18.254 1.00 97.12 88 ASP A O 1
ATOM 711 N N . TYR A 1 89 ? -18.841 -3.825 18.681 1.00 97.50 89 TYR A N 1
ATOM 712 C CA . TYR A 1 89 ? -19.135 -3.542 17.275 1.00 97.50 89 TYR A CA 1
ATOM 713 C C . TYR A 1 89 ? -18.151 -2.541 16.653 1.00 97.50 89 TYR A C 1
ATOM 715 O O . TYR A 1 89 ? -17.685 -2.734 15.525 1.00 97.50 89 TYR A O 1
ATOM 723 N N . ARG A 1 90 ? -17.798 -1.470 17.374 1.00 97.88 90 ARG A N 1
ATOM 724 C CA . ARG A 1 90 ? -16.805 -0.490 16.905 1.00 97.88 90 ARG A CA 1
ATOM 725 C C . ARG A 1 90 ? -15.428 -1.130 16.748 1.00 97.88 90 ARG A C 1
ATOM 727 O O . ARG A 1 90 ? -14.770 -0.885 15.740 1.00 97.88 90 ARG A O 1
ATOM 734 N N . LEU A 1 91 ? -15.030 -1.989 17.684 1.00 97.25 91 LEU A N 1
ATOM 735 C CA . LEU A 1 91 ? -13.777 -2.739 17.632 1.00 97.25 91 LEU A CA 1
ATOM 736 C C . LEU A 1 91 ? -13.729 -3.638 16.390 1.00 97.25 91 LEU A C 1
ATOM 738 O O . LEU A 1 91 ? -12.745 -3.626 15.652 1.00 97.25 91 LEU A O 1
ATOM 742 N N . PHE A 1 92 ? -14.820 -4.357 16.107 1.00 96.69 92 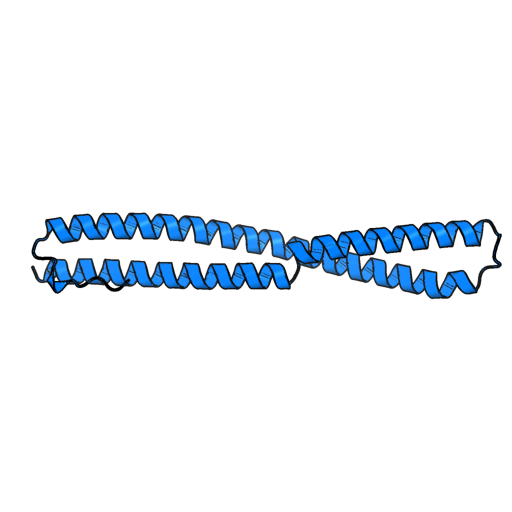PHE A N 1
ATOM 743 C CA . PHE A 1 92 ? -14.954 -5.144 14.881 1.00 96.69 92 PHE A CA 1
ATOM 744 C C . PHE A 1 92 ? -14.764 -4.283 13.622 1.00 96.69 92 PHE A C 1
ATOM 746 O O . PHE A 1 92 ? -14.002 -4.652 12.730 1.00 96.69 92 PHE A O 1
ATOM 753 N N . LYS A 1 93 ? -15.396 -3.103 13.558 1.00 97.00 93 LYS A N 1
ATOM 754 C CA . LYS A 1 93 ? -15.245 -2.183 12.419 1.00 97.00 93 LYS A CA 1
ATOM 755 C C . LYS A 1 93 ? -13.826 -1.647 12.260 1.00 97.00 93 LYS A C 1
ATOM 757 O O . LYS A 1 93 ? -13.361 -1.523 11.130 1.00 97.00 93 LYS A O 1
ATOM 762 N N . VAL A 1 94 ? -13.144 -1.324 13.356 1.00 96.44 94 VAL A N 1
ATOM 763 C CA . VAL A 1 94 ? -11.746 -0.873 13.309 1.00 96.44 94 VAL A CA 1
ATOM 764 C C . VAL A 1 94 ? -10.843 -1.993 12.794 1.00 96.44 94 VAL A C 1
ATOM 766 O O . VAL A 1 94 ? -10.014 -1.745 11.921 1.00 96.44 94 VAL A O 1
ATOM 769 N N . ARG A 1 95 ? -11.055 -3.234 13.244 1.00 93.94 95 ARG A N 1
ATOM 770 C CA . ARG A 1 95 ? -10.286 -4.401 12.787 1.00 93.94 95 ARG A CA 1
ATOM 771 C C . ARG A 1 95 ? -10.502 -4.724 11.308 1.00 93.94 95 ARG A C 1
ATOM 773 O O . ARG A 1 95 ? -9.522 -4.922 10.598 1.00 93.94 95 ARG A O 1
ATOM 780 N N . ASP A 1 96 ? -11.738 -4.662 10.813 1.00 94.88 96 ASP A N 1
ATOM 781 C CA . ASP A 1 96 ? -12.030 -4.789 9.371 1.00 94.88 96 ASP A CA 1
ATOM 782 C C . ASP A 1 96 ? -11.303 -3.709 8.546 1.00 94.88 96 ASP A C 1
ATOM 784 O O . ASP A 1 96 ? -10.739 -3.972 7.482 1.00 94.88 96 ASP A O 1
ATOM 788 N N . GLN A 1 97 ? -11.234 -2.474 9.053 1.00 94.62 97 GLN A N 1
ATOM 789 C CA . GLN A 1 97 ? -10.453 -1.428 8.392 1.00 94.62 97 GLN A CA 1
ATOM 790 C C . GLN A 1 97 ? -8.939 -1.670 8.489 1.00 94.62 97 GLN A C 1
ATOM 792 O O . GLN A 1 97 ? -8.217 -1.370 7.534 1.00 94.62 97 GLN A O 1
ATOM 797 N N . MET A 1 98 ? -8.446 -2.233 9.593 1.00 92.69 98 MET A N 1
ATOM 798 C CA . MET A 1 98 ? -7.037 -2.597 9.767 1.00 92.69 98 MET A CA 1
ATOM 799 C C . MET A 1 98 ? -6.577 -3.662 8.770 1.00 92.69 98 MET A C 1
ATOM 801 O O . MET A 1 98 ? -5.430 -3.609 8.333 1.00 92.69 98 MET A O 1
ATOM 805 N N . GLU A 1 99 ? -7.447 -4.560 8.311 1.00 89.62 99 GLU A N 1
ATOM 806 C CA . GLU A 1 99 ? -7.096 -5.482 7.220 1.00 89.62 99 GLU A CA 1
ATOM 807 C C . GLU A 1 99 ? -6.786 -4.743 5.909 1.00 89.62 99 GLU A C 1
ATOM 809 O O . GLU A 1 99 ? -5.939 -5.169 5.125 1.00 89.62 99 GLU A O 1
ATOM 814 N N . ARG A 1 100 ? -7.436 -3.597 5.673 1.00 88.56 100 ARG A N 1
ATOM 815 C CA . ARG A 1 100 ? -7.310 -2.821 4.426 1.00 88.56 100 ARG A CA 1
ATOM 816 C C . ARG A 1 100 ? -6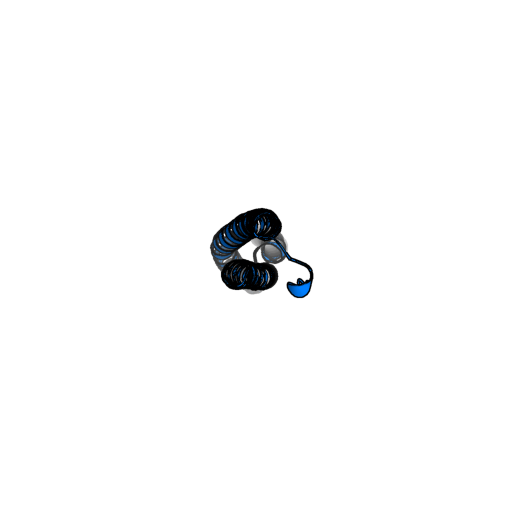.219 -1.759 4.463 1.00 88.56 100 ARG A C 1
ATOM 818 O O . ARG A 1 100 ? -5.666 -1.414 3.418 1.00 88.56 100 ARG A O 1
ATOM 825 N N . PHE A 1 101 ? -5.972 -1.185 5.635 1.00 92.06 101 PHE A N 1
ATOM 826 C CA . PHE A 1 101 ? -5.086 -0.029 5.804 1.00 92.06 101 PHE A CA 1
ATOM 827 C C . PHE A 1 101 ? -3.909 -0.304 6.735 1.00 92.06 101 PHE A C 1
ATOM 829 O O . PHE A 1 101 ? -2.926 0.426 6.681 1.00 92.06 101 PHE A O 1
ATOM 836 N N . GLY A 1 102 ? -4.002 -1.338 7.568 1.00 89.56 102 GLY A N 1
ATOM 837 C CA . GLY A 1 102 ? -3.027 -1.649 8.601 1.00 89.56 102 GLY A CA 1
ATOM 838 C C . GLY A 1 102 ? -1.701 -2.207 8.071 1.00 89.56 102 GLY A C 1
ATOM 839 O O . GLY A 1 102 ? -1.448 -2.230 6.863 1.00 89.56 102 GLY A O 1
ATOM 840 N N . PRO A 1 103 ? -0.837 -2.690 8.982 1.00 86.69 103 PRO A N 1
ATOM 841 C CA . PRO A 1 103 ? 0.549 -3.040 8.670 1.00 86.69 103 PRO A CA 1
ATOM 842 C C . PRO A 1 103 ? 0.700 -4.068 7.544 1.00 86.69 103 PRO A C 1
ATOM 844 O O . PRO A 1 103 ? 1.569 -3.923 6.692 1.00 86.69 103 PRO A O 1
ATOM 847 N N . VAL A 1 104 ? -0.171 -5.080 7.487 1.00 88.62 104 VAL A N 1
ATOM 848 C CA . VAL A 1 104 ? -0.110 -6.119 6.444 1.00 88.62 104 VAL A CA 1
ATOM 849 C C . VAL A 1 104 ? -0.401 -5.534 5.059 1.00 88.62 104 VAL A C 1
ATOM 851 O O . VAL A 1 104 ? 0.332 -5.798 4.107 1.00 88.62 104 VAL A O 1
ATOM 854 N N . ALA A 1 105 ? -1.424 -4.685 4.944 1.00 89.06 105 ALA A N 1
ATOM 855 C CA . ALA A 1 105 ? -1.745 -4.010 3.690 1.00 89.06 105 ALA A CA 1
ATOM 856 C C . ALA A 1 105 ? -0.613 -3.071 3.240 1.00 89.06 105 ALA A C 1
ATOM 858 O O . ALA A 1 105 ? -0.350 -2.949 2.042 1.00 89.06 105 ALA A O 1
ATOM 859 N N . GLN A 1 106 ? 0.084 -2.435 4.187 1.00 91.38 106 GLN A N 1
ATOM 860 C CA . GLN A 1 106 ? 1.265 -1.624 3.885 1.00 91.38 106 GLN A CA 1
ATOM 861 C C . GLN A 1 106 ? 2.443 -2.468 3.409 1.00 91.38 106 GLN A C 1
ATOM 863 O O . GLN A 1 106 ? 3.039 -2.122 2.399 1.00 91.38 106 GLN A O 1
ATOM 868 N N . LEU A 1 107 ? 2.719 -3.615 4.036 1.00 92.38 107 LEU A N 1
ATOM 869 C CA . LEU A 1 107 ? 3.769 -4.532 3.574 1.00 92.38 107 LEU A CA 1
ATOM 870 C C . LEU A 1 107 ? 3.544 -4.980 2.123 1.00 92.38 107 LEU A C 1
ATOM 872 O O . LEU A 1 107 ? 4.486 -5.043 1.335 1.00 92.38 107 LEU A O 1
ATOM 876 N N . MET A 1 108 ? 2.291 -5.241 1.738 1.00 91.69 108 MET A N 1
ATOM 877 C CA . MET A 1 108 ? 1.962 -5.551 0.344 1.00 91.69 108 MET A CA 1
ATOM 878 C C . MET A 1 108 ? 2.215 -4.365 -0.596 1.00 91.69 108 MET A C 1
ATOM 880 O O . MET A 1 108 ? 2.651 -4.562 -1.730 1.00 91.69 108 MET A O 1
ATOM 884 N N . LEU A 1 109 ? 1.928 -3.133 -0.169 1.00 93.75 109 LEU A N 1
ATOM 885 C CA . LEU A 1 109 ? 2.233 -1.940 -0.964 1.00 93.75 109 LEU A CA 1
ATOM 886 C C . LEU A 1 109 ? 3.741 -1.736 -1.108 1.00 93.75 109 LEU A C 1
ATOM 888 O O . LEU A 1 109 ? 4.192 -1.487 -2.223 1.00 93.75 109 LEU A O 1
ATOM 892 N N . ASP A 1 110 ? 4.499 -1.916 -0.030 1.00 95.00 110 ASP A N 1
ATOM 893 C CA . ASP A 1 110 ? 5.956 -1.768 -0.003 1.00 95.00 110 ASP A CA 1
ATOM 894 C C . ASP A 1 110 ? 6.614 -2.785 -0.939 1.00 95.00 110 ASP A C 1
ATOM 896 O O . ASP A 1 110 ? 7.420 -2.416 -1.788 1.00 95.00 110 ASP A O 1
ATOM 900 N N . SER A 1 111 ? 6.159 -4.041 -0.913 1.00 95.94 111 SER A N 1
ATOM 901 C CA . SER A 1 111 ? 6.630 -5.064 -1.853 1.00 95.94 111 SER A CA 1
ATOM 902 C C . SER A 1 111 ? 6.351 -4.705 -3.320 1.00 95.94 111 SER A C 1
ATOM 904 O O . SER A 1 111 ? 7.208 -4.903 -4.182 1.00 95.94 111 SER A O 1
ATOM 906 N N . ASN A 1 112 ? 5.176 -4.143 -3.623 1.00 95.19 112 ASN A N 1
ATOM 907 C CA . ASN A 1 112 ? 4.853 -3.693 -4.980 1.00 95.19 112 ASN A CA 1
ATOM 908 C C . ASN A 1 112 ? 5.705 -2.490 -5.411 1.00 95.19 112 ASN A C 1
ATOM 910 O O . ASN A 1 112 ? 6.084 -2.399 -6.578 1.00 95.19 112 ASN A O 1
ATOM 914 N N . ILE A 1 113 ? 5.987 -1.565 -4.491 1.00 97.38 113 ILE A N 1
ATOM 915 C CA . ILE A 1 113 ? 6.881 -0.427 -4.731 1.00 97.38 113 ILE A CA 1
ATOM 916 C C . ILE A 1 113 ? 8.278 -0.945 -5.064 1.00 97.38 113 ILE A C 1
ATOM 918 O O . ILE A 1 113 ? 8.817 -0.568 -6.097 1.00 97.38 113 ILE A O 1
ATOM 922 N N . ASP A 1 114 ? 8.816 -1.877 -4.279 1.00 97.56 114 ASP A N 1
ATOM 923 C CA . ASP A 1 114 ? 10.136 -2.464 -4.525 1.00 97.56 114 ASP A CA 1
ATOM 924 C C . ASP A 1 114 ? 10.226 -3.149 -5.894 1.00 97.56 114 ASP A C 1
ATOM 926 O O . ASP A 1 114 ? 11.215 -2.991 -6.612 1.00 97.56 114 ASP A O 1
ATOM 930 N N . GLN A 1 115 ? 9.192 -3.896 -6.293 1.00 96.62 115 GLN A N 1
ATOM 931 C CA . GLN A 1 115 ? 9.141 -4.541 -7.609 1.00 96.62 115 GLN A CA 1
ATOM 932 C C . GLN A 1 115 ? 9.126 -3.523 -8.757 1.00 96.62 115 GLN A C 1
ATOM 934 O O . GLN A 1 115 ? 9.836 -3.696 -9.753 1.00 96.62 115 GLN A O 1
ATOM 939 N N . LEU A 1 116 ? 8.336 -2.456 -8.623 1.00 97.50 116 LEU A N 1
ATOM 940 C CA . LEU A 1 116 ? 8.270 -1.390 -9.621 1.00 97.50 116 LEU A CA 1
ATOM 941 C C . LEU A 1 116 ? 9.581 -0.604 -9.688 1.00 97.50 116 LEU A C 1
ATOM 943 O O . LEU A 1 116 ? 10.062 -0.363 -10.788 1.00 97.50 116 LEU A O 1
ATOM 947 N N . SER A 1 117 ? 10.199 -0.287 -8.550 1.00 97.62 117 SER A N 1
ATOM 948 C CA . SER A 1 117 ? 11.505 0.380 -8.488 1.00 97.62 117 SER A CA 1
ATOM 949 C C . SER A 1 117 ? 12.596 -0.452 -9.165 1.00 97.62 117 SER A C 1
ATOM 951 O O . SER A 1 117 ? 13.373 0.073 -9.953 1.00 97.62 117 SER A O 1
ATOM 953 N N . ARG A 1 118 ? 12.619 -1.775 -8.954 1.00 97.00 118 ARG A N 1
ATOM 954 C CA . ARG A 1 118 ? 13.553 -2.664 -9.672 1.00 97.00 118 ARG A CA 1
ATOM 955 C C . ARG A 1 118 ? 13.302 -2.674 -11.179 1.00 97.00 118 ARG A C 1
ATOM 957 O O . ARG A 1 118 ? 14.253 -2.689 -11.953 1.00 97.00 118 ARG A O 1
ATOM 964 N N . SER A 1 119 ? 12.035 -2.662 -11.591 1.00 96.06 119 SER A N 1
ATOM 965 C CA . SER A 1 119 ? 11.666 -2.599 -13.011 1.00 96.06 119 SER A CA 1
ATOM 966 C C . SER A 1 119 ? 12.095 -1.268 -13.635 1.00 96.06 119 SER A C 1
ATOM 968 O O . SER A 1 119 ? 12.630 -1.259 -14.737 1.00 96.06 119 SER A O 1
ATOM 970 N N . GLN A 1 120 ? 11.927 -0.161 -12.906 1.00 97.38 120 GLN A N 1
ATOM 971 C CA . GLN A 1 120 ? 12.379 1.172 -13.302 1.00 97.38 120 GLN A CA 1
ATOM 972 C C . GLN A 1 120 ? 13.894 1.192 -13.535 1.00 97.38 120 GLN A C 1
ATOM 974 O O . GLN A 1 120 ? 14.329 1.584 -14.614 1.00 97.38 120 GLN A O 1
ATOM 979 N N . THR A 1 121 ? 14.684 0.717 -12.565 1.00 97.06 121 THR A N 1
ATOM 980 C CA . THR A 1 121 ? 16.147 0.625 -12.701 1.00 97.06 121 THR A CA 1
ATOM 981 C C . THR A 1 121 ? 16.535 -0.246 -13.892 1.00 97.06 121 THR A C 1
ATOM 983 O O . THR A 1 121 ? 17.343 0.165 -14.714 1.00 97.06 121 THR A O 1
ATOM 986 N N . SER A 1 122 ? 15.896 -1.408 -14.053 1.00 95.44 122 SER A N 1
ATOM 987 C CA . SER A 1 122 ? 16.184 -2.300 -15.177 1.00 95.44 122 SER A CA 1
ATOM 988 C C . SER A 1 122 ? 15.901 -1.659 -16.540 1.00 95.44 122 SER A C 1
ATOM 990 O O . SER A 1 122 ? 16.650 -1.914 -17.478 1.00 95.44 122 SER A O 1
ATOM 992 N N . LEU A 1 123 ? 14.838 -0.861 -16.672 1.00 95.88 123 LEU A N 1
ATOM 993 C CA . LEU A 1 123 ? 14.524 -0.145 -17.913 1.00 95.88 123 LEU A CA 1
ATOM 994 C C . LEU A 1 123 ? 15.524 0.986 -18.176 1.00 95.88 123 LEU A C 1
ATOM 996 O O . LEU A 1 123 ? 15.971 1.147 -19.307 1.00 95.88 123 LEU A O 1
ATOM 1000 N N . GLN A 1 124 ? 15.927 1.723 -17.139 1.00 96.31 124 GLN A N 1
ATOM 1001 C CA . GLN A 1 124 ? 16.972 2.747 -17.245 1.00 96.31 124 GLN A CA 1
ATOM 1002 C C . GLN A 1 124 ? 18.309 2.146 -17.697 1.00 96.31 124 GLN A C 1
ATOM 1004 O O . GLN A 1 124 ? 18.953 2.692 -18.592 1.00 96.31 124 GLN A O 1
ATOM 1009 N N . ASP A 1 125 ? 18.687 0.994 -17.140 1.00 95.38 125 ASP A N 1
ATOM 1010 C CA . ASP A 1 125 ? 19.900 0.275 -17.533 1.00 95.38 125 ASP A CA 1
ATOM 1011 C C . ASP A 1 125 ? 19.834 -0.202 -18.992 1.00 95.38 125 ASP A C 1
ATOM 1013 O O . ASP A 1 125 ? 20.840 -0.156 -19.698 1.00 95.38 125 ASP A O 1
ATOM 1017 N N . MET A 1 126 ? 18.664 -0.650 -19.466 1.00 93.00 126 MET A N 1
ATOM 1018 C CA . MET A 1 126 ? 18.473 -1.039 -20.870 1.00 93.00 126 MET A CA 1
ATOM 1019 C C . MET A 1 126 ? 18.568 0.157 -21.814 1.00 93.00 126 MET A C 1
ATOM 1021 O O . MET A 1 126 ? 19.241 0.058 -22.834 1.00 93.00 126 MET A O 1
ATOM 1025 N N . ILE A 1 127 ? 17.949 1.290 -21.469 1.00 94.38 127 ILE A N 1
ATOM 1026 C CA . ILE A 1 127 ? 18.052 2.530 -22.254 1.00 94.38 127 ILE A CA 1
ATOM 1027 C C . ILE A 1 127 ? 19.519 2.954 -22.370 1.00 94.38 127 ILE A C 1
ATOM 1029 O O . ILE A 1 127 ? 19.998 3.221 -23.469 1.00 94.38 127 ILE A O 1
ATOM 1033 N N . ALA A 1 128 ? 20.265 2.934 -21.261 1.00 94.31 128 ALA A N 1
ATOM 1034 C CA . ALA A 1 128 ? 21.689 3.254 -21.270 1.00 94.31 128 ALA A CA 1
ATOM 1035 C C . ALA A 1 128 ? 22.503 2.289 -22.156 1.00 94.31 128 ALA A C 1
ATOM 1037 O O . ALA A 1 128 ? 23.419 2.720 -22.857 1.00 94.31 128 ALA A O 1
ATOM 1038 N N . GLN A 1 129 ? 22.159 0.996 -22.168 1.00 92.38 129 GLN A N 1
ATOM 1039 C CA . GLN A 1 129 ? 22.791 0.003 -23.045 1.00 92.38 129 GLN A CA 1
ATOM 1040 C C . GLN A 1 129 ? 22.489 0.256 -24.528 1.00 92.38 129 GLN A C 1
ATOM 1042 O O . GLN A 1 129 ? 23.414 0.201 -25.337 1.00 92.38 129 GLN A O 1
ATOM 1047 N N . VAL A 1 130 ? 21.244 0.597 -24.886 1.00 91.88 130 VAL A N 1
ATOM 1048 C CA . VAL A 1 130 ? 20.871 0.982 -26.263 1.00 91.88 130 VAL A CA 1
ATOM 1049 C C . VAL A 1 130 ? 21.655 2.214 -26.705 1.00 91.88 130 VAL A C 1
ATOM 1051 O O . VAL A 1 130 ? 22.268 2.211 -27.772 1.00 91.88 130 VAL A O 1
ATOM 1054 N N . GLN A 1 131 ? 21.701 3.246 -25.860 1.00 92.50 131 GLN A N 1
ATOM 1055 C CA . GLN A 1 131 ? 22.440 4.474 -26.143 1.00 92.50 131 GLN A CA 1
ATOM 1056 C C . GLN A 1 131 ? 23.939 4.209 -26.330 1.00 92.50 131 GLN A C 1
ATOM 1058 O O . GLN A 1 131 ? 24.551 4.792 -27.221 1.00 92.50 131 GLN A O 1
ATOM 1063 N N . ALA A 1 132 ? 24.529 3.317 -25.527 1.00 91.44 132 ALA A N 1
ATOM 1064 C CA . ALA A 1 132 ? 25.928 2.926 -25.665 1.00 91.44 132 ALA A CA 1
ATOM 1065 C C . ALA A 1 132 ? 26.189 2.134 -26.957 1.00 91.44 132 ALA A C 1
ATOM 1067 O O . ALA A 1 132 ? 27.157 2.425 -27.655 1.00 91.44 132 ALA A O 1
ATOM 1068 N N . HIS A 1 133 ? 25.321 1.177 -27.305 1.00 90.19 133 HIS A N 1
ATOM 1069 C CA . HIS A 1 133 ? 25.434 0.386 -28.538 1.00 90.19 133 HIS A CA 1
ATOM 1070 C C . HIS A 1 133 ? 25.290 1.252 -29.792 1.00 90.19 133 HIS A C 1
ATOM 1072 O O . HIS A 1 133 ? 26.071 1.105 -30.730 1.00 90.19 133 HIS A O 1
ATOM 1078 N N . ARG A 1 134 ? 24.379 2.237 -29.779 1.00 90.56 134 ARG A N 1
ATOM 1079 C CA . ARG A 1 134 ? 24.212 3.209 -30.876 1.00 90.56 134 ARG A CA 1
ATOM 1080 C C . ARG A 1 134 ? 25.503 3.964 -31.203 1.00 90.56 134 ARG A C 1
ATOM 1082 O O . ARG A 1 134 ? 25.711 4.320 -32.351 1.00 90.56 134 ARG A O 1
ATOM 1089 N N . LEU A 1 135 ? 26.374 4.201 -30.220 1.00 90.25 135 LEU A N 1
ATOM 1090 C CA . LEU A 1 135 ? 27.667 4.863 -30.440 1.00 90.25 135 LEU A CA 1
ATOM 1091 C C . LEU A 1 135 ? 28.713 3.951 -31.101 1.00 90.25 135 LEU A C 1
ATOM 1093 O O . LEU A 1 135 ? 29.778 4.435 -31.480 1.00 90.25 135 LEU A O 1
ATOM 1097 N N . THR A 1 136 ? 28.445 2.646 -31.190 1.00 87.50 136 THR A N 1
ATOM 1098 C CA . THR A 1 136 ? 29.351 1.657 -31.793 1.00 87.50 136 THR A CA 1
ATOM 1099 C C . THR A 1 136 ? 28.937 1.202 -33.193 1.00 87.50 136 THR A C 1
ATOM 1101 O O . THR A 1 136 ? 29.716 0.492 -33.831 1.00 87.50 136 THR A O 1
ATOM 1104 N N . LEU A 1 137 ? 27.744 1.603 -33.648 1.00 84.81 137 LEU A N 1
ATOM 1105 C CA . LEU A 1 137 ? 27.219 1.394 -35.003 1.00 84.81 137 LEU A CA 1
ATOM 1106 C C . LEU A 1 137 ? 27.665 2.530 -35.936 1.00 84.81 137 LEU A C 1
ATOM 1108 O O . LEU A 1 137 ? 28.002 2.220 -37.101 1.00 84.81 137 LEU A O 1
#